Protein AF-A0A151EN42-F1 (afdb_monomer)

Structure (mmCIF, N/CA/C/O backbone):
data_AF-A0A151EN42-F1
#
_entry.id   AF-A0A151EN42-F1
#
loop_
_atom_site.group_PDB
_atom_site.id
_atom_site.type_symbol
_atom_site.label_atom_id
_atom_site.label_alt_id
_atom_site.label_comp_id
_atom_site.label_asym_id
_atom_site.label_entity_id
_atom_site.label_seq_id
_atom_site.pdbx_PDB_ins_code
_atom_site.Cartn_x
_atom_site.Cartn_y
_atom_site.Cartn_z
_atom_site.occupancy
_atom_site.B_iso_or_equiv
_atom_site.auth_seq_id
_atom_site.auth_comp_id
_atom_site.auth_asym_id
_atom_site.auth_atom_id
_atom_site.pdbx_PDB_model_num
ATOM 1 N N . MET A 1 1 ? -23.815 17.609 -54.373 1.00 38.47 1 MET A N 1
ATOM 2 C CA . MET A 1 1 ? -23.071 16.366 -54.079 1.00 38.47 1 MET A CA 1
ATOM 3 C C . MET A 1 1 ? -23.037 16.216 -52.570 1.00 38.47 1 MET A C 1
ATOM 5 O O . MET A 1 1 ? -22.337 16.976 -51.920 1.00 38.47 1 MET A O 1
ATOM 9 N N . ILE A 1 2 ? -23.889 15.354 -52.018 1.00 43.12 2 ILE A N 1
ATOM 10 C CA . ILE A 1 2 ? -24.028 15.127 -50.573 1.00 43.12 2 ILE A CA 1
ATOM 11 C C . ILE A 1 2 ? -23.556 13.689 -50.349 1.00 43.12 2 ILE A C 1
ATOM 13 O O . ILE A 1 2 ? -24.145 12.769 -50.912 1.00 43.12 2 ILE A O 1
ATOM 17 N N . LEU A 1 3 ? -22.452 13.502 -49.626 1.00 36.03 3 LEU A N 1
ATOM 18 C CA . LEU A 1 3 ? -21.974 12.173 -49.234 1.00 36.03 3 LEU A CA 1
ATOM 19 C C . LEU A 1 3 ? -22.902 11.618 -48.139 1.00 36.03 3 LEU A C 1
ATOM 21 O O . LEU A 1 3 ? -23.195 12.357 -47.195 1.00 36.03 3 LEU A O 1
ATOM 25 N N . PRO A 1 4 ? -23.371 10.360 -48.221 1.00 53.03 4 PRO A N 1
ATOM 26 C CA . PRO A 1 4 ? -24.164 9.778 -47.151 1.00 53.0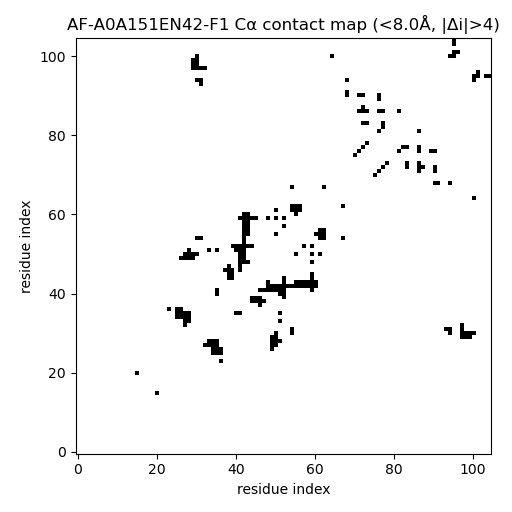3 4 PRO A CA 1
ATOM 27 C C . PRO A 1 4 ? -23.258 9.352 -45.987 1.00 53.03 4 PRO A C 1
ATOM 29 O O . PRO A 1 4 ? -22.214 8.729 -46.174 1.00 53.03 4 PRO A O 1
ATOM 32 N N . LEU A 1 5 ? -23.687 9.711 -44.779 1.00 49.16 5 LEU A N 1
ATOM 33 C CA . LEU A 1 5 ? -23.113 9.306 -43.497 1.00 49.16 5 LEU A CA 1
ATOM 34 C C . LEU A 1 5 ? -23.171 7.766 -43.362 1.00 49.16 5 LEU A C 1
ATOM 36 O O . LEU A 1 5 ? -24.232 7.199 -43.643 1.00 49.16 5 LEU A O 1
ATOM 40 N N . PRO A 1 6 ? -22.105 7.060 -42.939 1.00 51.16 6 PRO A N 1
ATOM 41 C CA . PRO A 1 6 ? -22.174 5.609 -42.832 1.00 51.16 6 PRO A CA 1
ATOM 42 C C . PRO A 1 6 ? -22.972 5.194 -41.588 1.00 51.16 6 PRO A C 1
ATOM 44 O O . PRO A 1 6 ? -22.718 5.653 -40.474 1.00 51.16 6 PRO A O 1
ATOM 47 N N . LEU A 1 7 ? -23.939 4.295 -41.797 1.00 51.12 7 LEU A N 1
ATOM 48 C CA . LEU A 1 7 ? -24.623 3.540 -40.751 1.00 51.12 7 LEU A CA 1
ATOM 49 C C . LEU A 1 7 ? -23.609 2.637 -40.024 1.00 51.12 7 LEU A C 1
ATOM 51 O O . LEU A 1 7 ? -23.228 1.600 -40.556 1.00 51.12 7 LEU A O 1
ATOM 55 N N . ILE A 1 8 ? -23.194 3.001 -38.807 1.00 53.97 8 ILE A N 1
ATOM 56 C CA . ILE A 1 8 ? -22.300 2.188 -37.953 1.00 53.97 8 ILE A CA 1
ATOM 57 C C . ILE A 1 8 ? -22.958 1.953 -36.584 1.00 53.97 8 ILE A C 1
ATOM 59 O O . ILE A 1 8 ? -22.388 2.280 -35.551 1.00 53.97 8 ILE A O 1
ATOM 63 N N . LEU A 1 9 ? -24.201 1.460 -36.533 1.00 50.59 9 LEU A N 1
ATOM 64 C CA . LEU A 1 9 ? -24.894 1.287 -35.240 1.00 50.59 9 LEU A CA 1
ATOM 65 C C . LEU A 1 9 ? -25.556 -0.074 -35.004 1.00 50.59 9 LEU A C 1
ATOM 67 O O . LEU A 1 9 ? -26.258 -0.223 -34.008 1.00 50.59 9 LEU A O 1
ATOM 71 N N . THR A 1 10 ? -25.335 -1.091 -35.841 1.00 54.53 10 THR A N 1
ATOM 72 C CA . THR A 1 10 ? -26.035 -2.379 -35.654 1.00 54.53 10 THR A CA 1
ATOM 73 C C . THR A 1 10 ? -25.156 -3.616 -35.541 1.00 54.53 10 THR A C 1
ATOM 75 O O . THR A 1 10 ? -25.709 -4.685 -35.287 1.00 54.53 10 THR A O 1
ATOM 78 N N . ASP A 1 11 ? -23.826 -3.514 -35.624 1.00 49.41 11 ASP A N 1
ATOM 79 C CA . ASP A 1 11 ? -22.972 -4.698 -35.501 1.00 49.41 11 ASP A CA 1
ATOM 80 C C . ASP A 1 11 ? -22.237 -4.787 -34.154 1.00 49.41 11 ASP A C 1
ATOM 82 O O . ASP A 1 11 ? -21.262 -4.085 -33.882 1.00 49.41 11 ASP A O 1
ATOM 86 N N . LYS A 1 12 ? -22.706 -5.697 -33.293 1.00 58.44 12 LYS A N 1
ATOM 87 C CA . LYS A 1 12 ? -22.102 -5.998 -31.985 1.00 58.44 12 LYS A CA 1
ATOM 88 C C . LYS A 1 12 ? -20.757 -6.732 -32.097 1.00 58.44 12 LYS A C 1
ATOM 90 O O . LYS A 1 12 ? -20.106 -6.922 -31.068 1.00 58.44 12 LYS A O 1
ATOM 95 N N . THR A 1 13 ? -20.312 -7.132 -33.292 1.00 52.47 13 THR A N 1
ATOM 96 C CA . THR A 1 13 ? -18.950 -7.648 -33.498 1.00 52.47 13 THR A CA 1
ATOM 97 C C . THR A 1 13 ? -17.913 -6.542 -33.684 1.00 52.47 13 THR A C 1
ATOM 99 O O . THR A 1 13 ? -16.732 -6.808 -33.478 1.00 52.47 13 THR A O 1
ATOM 102 N N . PHE A 1 14 ? -18.325 -5.296 -33.957 1.00 49.47 14 PHE A N 1
ATOM 103 C CA . PHE A 1 14 ? -17.417 -4.144 -34.071 1.00 49.47 14 PHE A CA 1
ATOM 104 C C . PHE A 1 14 ? -16.670 -3.838 -32.758 1.00 49.47 14 PHE A C 1
ATOM 106 O O . PHE A 1 14 ? -15.535 -3.381 -32.771 1.00 49.47 14 PHE A O 1
ATOM 113 N N . LEU A 1 15 ? -17.248 -4.191 -31.603 1.00 51.81 15 LEU A N 1
ATOM 114 C CA . LEU A 1 15 ? -16.578 -4.065 -30.300 1.00 51.81 15 LEU A CA 1
ATOM 115 C C . LEU A 1 15 ? -15.469 -5.110 -30.060 1.00 51.81 15 LEU A C 1
ATOM 117 O O . LEU A 1 15 ? -14.832 -5.079 -29.010 1.00 51.81 15 LEU A O 1
ATOM 121 N N . LYS A 1 16 ? -15.251 -6.064 -30.977 1.00 53.31 16 LYS A N 1
ATOM 122 C CA . LYS A 1 16 ? -14.285 -7.165 -30.801 1.00 53.31 16 LYS A CA 1
ATOM 123 C C . LYS A 1 16 ? -13.144 -7.177 -31.823 1.00 53.31 16 LYS A C 1
ATOM 125 O O . LYS A 1 16 ? -12.281 -8.043 -31.720 1.00 53.31 16 LYS A O 1
ATOM 130 N N . THR A 1 17 ? -13.117 -6.252 -32.785 1.00 51.38 17 THR A N 1
ATOM 131 C CA . THR A 1 17 ? -12.147 -6.262 -33.899 1.00 51.38 17 THR A CA 1
ATOM 132 C C . THR A 1 17 ? -11.343 -4.974 -34.032 1.00 51.38 17 THR A C 1
ATOM 134 O O . THR A 1 17 ? -11.005 -4.573 -35.139 1.00 51.38 17 THR A O 1
ATOM 137 N N . GLU A 1 18 ? -10.969 -4.365 -32.912 1.00 47.72 18 GLU A N 1
ATOM 138 C CA . GLU A 1 18 ? -9.883 -3.386 -32.892 1.00 47.72 18 GLU A CA 1
ATOM 139 C C . GLU A 1 18 ? -8.671 -4.004 -32.175 1.00 47.72 18 GLU A C 1
ATOM 141 O O . GLU A 1 18 ? -8.835 -4.543 -31.075 1.00 47.72 18 GLU A O 1
ATOM 146 N N . PRO A 1 19 ? -7.436 -3.875 -32.700 1.00 51.25 19 PRO A N 1
ATOM 147 C CA . PRO A 1 19 ? -6.220 -4.206 -31.946 1.00 51.25 19 PRO A CA 1
ATOM 148 C C . PRO A 1 19 ? -6.046 -3.325 -30.689 1.00 51.25 19 PRO A C 1
ATOM 150 O O . PRO A 1 19 ? -5.167 -3.569 -29.868 1.00 51.25 19 PRO A O 1
ATOM 153 N N . PHE A 1 20 ? -6.905 -2.317 -30.512 1.00 51.50 20 PHE A N 1
ATOM 154 C CA . PHE A 1 20 ? -6.835 -1.308 -29.463 1.00 51.50 20 PHE A CA 1
ATOM 155 C C . PHE A 1 20 ? -7.408 -1.751 -28.102 1.00 51.50 20 PHE A C 1
ATOM 157 O O . PHE A 1 20 ? -6.967 -1.257 -27.071 1.00 51.50 20 PHE A O 1
ATOM 164 N N . ILE A 1 21 ? -8.353 -2.703 -28.058 1.00 49.22 21 ILE A N 1
ATOM 165 C CA . ILE A 1 21 ? -8.999 -3.136 -26.796 1.00 49.22 21 ILE A CA 1
ATOM 166 C C . ILE A 1 21 ? -8.216 -4.266 -26.090 1.00 49.22 21 ILE A C 1
ATOM 168 O O . ILE A 1 21 ? -8.441 -4.542 -24.913 1.00 49.22 21 ILE A O 1
ATOM 172 N N . SER A 1 22 ? -7.246 -4.897 -26.767 1.00 47.81 22 SER A N 1
ATOM 173 C CA . SER A 1 22 ? -6.517 -6.054 -26.226 1.00 47.81 22 SER A CA 1
ATOM 174 C C . SER A 1 22 ? -5.270 -5.726 -25.397 1.00 47.81 22 SER A C 1
ATOM 176 O O 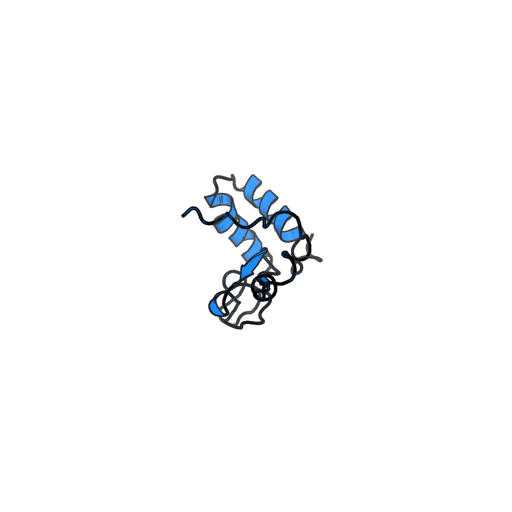. SER A 1 22 ? -4.882 -6.567 -24.588 1.00 47.81 22 SER A O 1
ATOM 178 N N . TYR A 1 23 ? -4.566 -4.615 -25.625 1.00 54.25 23 TYR A N 1
ATOM 179 C CA . TYR A 1 23 ? -3.105 -4.652 -25.430 1.00 54.25 23 TYR A CA 1
ATOM 180 C C . TYR A 1 23 ? -2.506 -3.561 -24.540 1.00 54.25 23 TYR A C 1
ATOM 182 O O . TYR A 1 23 ? -1.441 -3.025 -24.818 1.00 54.25 23 TYR A O 1
ATOM 190 N N . MET A 1 24 ? -3.149 -3.272 -23.413 1.00 54.22 24 MET A N 1
ATOM 191 C CA . MET A 1 24 ? -2.425 -2.733 -22.263 1.00 54.22 24 MET A CA 1
ATOM 192 C C . MET A 1 24 ? -3.115 -3.235 -21.002 1.00 54.22 24 MET A C 1
ATOM 194 O O . MET A 1 24 ? -4.008 -2.594 -20.453 1.00 54.22 24 MET A O 1
ATOM 198 N N . LYS A 1 25 ? -2.768 -4.459 -20.589 1.00 69.44 25 LYS A N 1
ATOM 199 C CA . LYS A 1 25 ? -3.199 -5.011 -19.304 1.00 69.44 25 LYS A CA 1
ATOM 200 C C . LYS A 1 25 ? -2.550 -4.163 -18.210 1.00 69.44 25 LYS A C 1
ATOM 202 O O . LYS A 1 25 ? -1.432 -4.447 -17.802 1.00 69.44 25 LYS A O 1
ATOM 207 N N . VAL A 1 26 ? -3.231 -3.100 -17.785 1.00 79.50 26 VAL A N 1
ATOM 208 C CA . VAL A 1 26 ? -2.787 -2.261 -16.669 1.00 79.50 26 VAL A CA 1
ATOM 209 C C . VAL A 1 26 ? -2.750 -3.138 -15.423 1.00 79.50 26 VAL A C 1
ATOM 211 O O . VAL A 1 26 ? -3.784 -3.648 -14.974 1.00 79.50 26 VAL A O 1
ATOM 214 N N . LEU A 1 27 ? -1.550 -3.355 -14.892 1.00 90.12 27 LEU A N 1
ATOM 215 C CA . LEU A 1 27 ? -1.368 -4.085 -13.648 1.00 90.12 27 LEU A CA 1
ATOM 216 C C . LEU A 1 27 ? -1.726 -3.149 -12.499 1.00 90.12 27 LEU A C 1
ATOM 218 O O . LEU A 1 27 ? -1.318 -1.994 -12.479 1.00 90.12 27 LEU A O 1
ATOM 222 N N . HIS A 1 28 ? -2.524 -3.637 -11.559 1.00 95.50 28 HIS A N 1
ATOM 223 C CA . HIS A 1 28 ? -2.851 -2.890 -10.351 1.00 95.50 28 HIS A CA 1
ATOM 224 C C . HIS A 1 28 ? -1.989 -3.430 -9.219 1.00 95.50 28 HIS A C 1
ATOM 226 O O . HIS A 1 28 ? -1.835 -4.644 -9.093 1.00 95.50 28 HIS A O 1
ATOM 232 N N . CYS A 1 29 ? -1.425 -2.531 -8.417 1.00 97.56 29 CYS A N 1
ATOM 233 C CA . CYS A 1 29 ? -0.591 -2.879 -7.279 1.00 97.56 29 CYS A CA 1
ATOM 234 C C . CYS A 1 29 ? -1.359 -3.811 -6.340 1.00 97.56 29 CYS A C 1
ATOM 236 O O . CYS A 1 29 ? -2.409 -3.441 -5.816 1.00 97.56 29 CYS A O 1
ATOM 238 N N . GLU A 1 30 ? -0.813 -4.991 -6.063 1.00 97.69 30 GLU A N 1
ATOM 23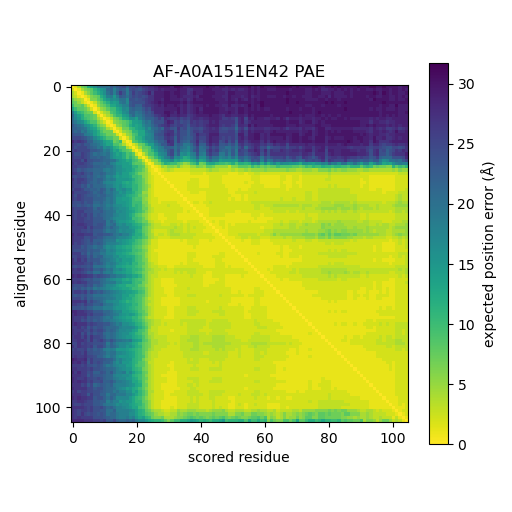9 C CA . GLU A 1 30 ? -1.462 -5.998 -5.215 1.00 97.69 30 GLU A CA 1
ATOM 240 C C . GLU A 1 30 ? -1.514 -5.616 -3.724 1.00 97.69 30 GLU A C 1
ATOM 242 O O . GLU A 1 30 ? -2.073 -6.357 -2.916 1.00 97.69 30 GLU A O 1
ATOM 247 N N . SER A 1 31 ? -0.935 -4.469 -3.356 1.00 98.06 31 SER A N 1
ATOM 248 C CA . SER A 1 31 ? -0.893 -3.933 -1.992 1.00 98.06 31 SER A CA 1
ATOM 249 C C . SER A 1 31 ? -1.833 -2.741 -1.766 1.00 98.06 31 SER A C 1
ATOM 251 O O . SER A 1 31 ? -2.440 -2.650 -0.700 1.00 98.06 31 SER A O 1
ATOM 253 N N . CYS A 1 32 ? -1.961 -1.827 -2.735 1.00 97.38 32 CYS A N 1
ATOM 254 C CA . CYS A 1 32 ? -2.758 -0.599 -2.585 1.00 97.38 32 CYS A CA 1
ATOM 255 C C . CYS A 1 32 ? -3.756 -0.345 -3.723 1.00 97.38 32 CYS A C 1
ATOM 257 O O . CYS A 1 32 ? -4.488 0.640 -3.682 1.00 97.38 32 CYS A O 1
ATOM 259 N N . GLY A 1 33 ? -3.775 -1.191 -4.756 1.00 95.44 33 GLY A N 1
ATOM 260 C CA . GLY A 1 33 ? -4.683 -1.070 -5.896 1.00 95.44 33 GLY A CA 1
ATOM 261 C C . GLY A 1 33 ? -4.294 -0.006 -6.925 1.00 95.44 33 GLY A C 1
ATOM 262 O O . GLY A 1 33 ? -5.020 0.179 -7.897 1.00 95.44 33 GLY A O 1
ATOM 263 N N . MET A 1 34 ? -3.164 0.686 -6.756 1.00 95.19 34 MET A N 1
ATOM 264 C CA . MET A 1 34 ? -2.725 1.723 -7.694 1.00 95.19 34 MET A CA 1
ATOM 265 C C . MET A 1 34 ? -2.426 1.138 -9.087 1.00 95.19 34 MET A C 1
ATOM 267 O O . MET A 1 34 ? -1.684 0.155 -9.165 1.00 95.19 34 MET A O 1
ATOM 271 N N . PRO A 1 35 ? -2.953 1.716 -10.181 1.00 94.69 35 PRO A N 1
ATOM 272 C CA . PRO A 1 35 ? -2.623 1.277 -11.533 1.00 94.69 35 PRO A CA 1
ATOM 273 C C . PRO A 1 35 ? -1.160 1.588 -11.874 1.00 94.69 35 PRO A C 1
ATOM 275 O O . PRO A 1 35 ? -0.636 2.640 -11.512 1.00 94.69 35 PRO A O 1
ATOM 278 N N . MET A 1 36 ? -0.516 0.665 -12.584 1.00 94.25 36 MET A N 1
ATOM 279 C CA . MET A 1 36 ? 0.860 0.760 -13.066 1.00 94.25 36 MET A CA 1
ATOM 280 C C . MET A 1 36 ? 0.849 0.552 -14.586 1.00 94.25 36 MET A C 1
ATOM 282 O O . MET A 1 36 ? 0.517 -0.522 -15.091 1.00 94.25 36 MET A O 1
ATOM 286 N N . HIS A 1 37 ? 1.141 1.624 -15.315 1.00 90.44 37 HIS A N 1
ATOM 287 C CA . HIS A 1 37 ? 1.110 1.723 -16.772 1.00 90.44 37 HIS A CA 1
ATOM 288 C C . HIS A 1 37 ? 2.489 1.557 -17.413 1.00 90.44 37 HIS A C 1
ATOM 290 O O . HIS A 1 37 ? 2.573 1.184 -18.582 1.00 90.44 37 HIS A O 1
ATOM 296 N N . LYS A 1 38 ? 3.564 1.874 -16.684 1.00 90.44 38 LYS A N 1
ATOM 297 C CA . LYS A 1 38 ? 4.946 1.823 -17.187 1.00 90.44 38 LYS A CA 1
ATOM 298 C C . LYS A 1 38 ? 5.891 1.186 -16.165 1.00 90.44 38 LYS A C 1
ATOM 300 O O . LYS A 1 38 ? 5.657 1.341 -14.969 1.00 90.44 38 LYS A O 1
ATOM 305 N N . PRO A 1 39 ? 7.019 0.587 -16.595 1.00 89.81 39 PRO A N 1
ATOM 306 C CA . PRO A 1 39 ? 7.969 -0.077 -15.696 1.00 89.81 39 PRO A CA 1
ATOM 307 C C . PRO A 1 39 ? 8.443 0.772 -14.510 1.00 89.81 39 PRO A C 1
ATOM 309 O O . PRO A 1 39 ? 8.611 0.259 -13.412 1.00 89.81 39 PRO A O 1
ATOM 312 N N . SER A 1 40 ? 8.594 2.088 -14.690 1.00 93.38 40 SER A N 1
ATOM 313 C CA . SER A 1 40 ? 9.040 2.993 -13.622 1.00 93.38 40 SER A CA 1
ATOM 314 C C . SER A 1 40 ? 8.002 3.228 -12.514 1.00 93.38 40 SER A C 1
ATOM 316 O O . SER A 1 40 ? 8.284 3.966 -11.579 1.00 93.38 40 SER A O 1
ATOM 318 N N . GLU A 1 41 ? 6.780 2.713 -12.656 1.00 95.12 41 GLU A N 1
ATOM 319 C CA . GLU A 1 41 ? 5.733 2.763 -11.625 1.00 95.12 41 GLU A CA 1
ATOM 320 C C . GLU A 1 41 ? 5.708 1.489 -10.777 1.00 95.12 41 GLU A C 1
ATOM 322 O O . GLU A 1 41 ? 5.080 1.477 -9.717 1.00 95.12 41 GLU A O 1
ATOM 327 N N . HIS A 1 42 ? 6.439 0.456 -11.199 1.00 96.75 42 HIS A N 1
ATOM 328 C CA . HIS A 1 42 ? 6.626 -0.783 -10.462 1.00 96.75 42 HI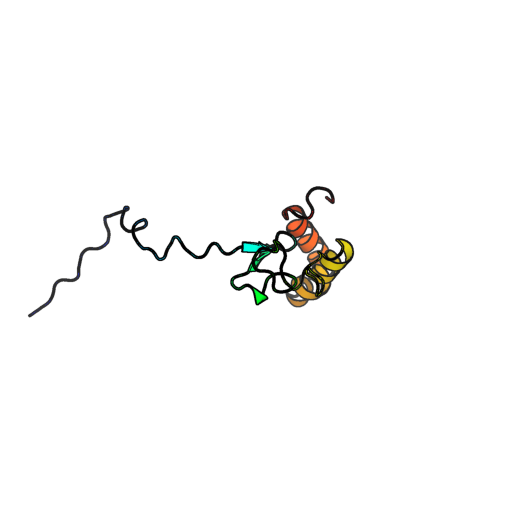S A CA 1
ATOM 329 C C . HIS A 1 42 ? 7.798 -0.674 -9.484 1.00 96.75 42 HIS A C 1
ATOM 331 O O . HIS A 1 42 ? 8.786 0.015 -9.744 1.00 96.75 42 HIS A O 1
ATOM 337 N N . GLY A 1 43 ? 7.696 -1.371 -8.354 1.00 97.25 43 GLY A N 1
ATOM 338 C CA . GLY A 1 43 ? 8.708 -1.365 -7.304 1.00 97.25 43 GLY A CA 1
ATOM 339 C C . GLY A 1 43 ? 10.097 -1.741 -7.819 1.00 97.25 43 GLY A C 1
ATOM 340 O O . GLY A 1 43 ? 10.250 -2.714 -8.562 1.00 97.25 43 GLY A O 1
ATOM 341 N N . GLY A 1 44 ? 11.101 -0.940 -7.456 1.00 93.06 44 GLY A N 1
ATOM 342 C CA . GLY A 1 44 ? 12.477 -1.075 -7.950 1.00 93.06 44 GLY A CA 1
ATOM 343 C C . GLY A 1 44 ? 12.650 -0.841 -9.459 1.00 93.06 44 GLY A C 1
ATOM 344 O O . GLY A 1 44 ? 13.687 -1.186 -10.018 1.00 93.06 44 GLY A O 1
ATOM 345 N N . GLY A 1 45 ? 11.638 -0.306 -10.155 1.00 91.06 45 GLY A N 1
ATOM 346 C CA . GLY A 1 45 ? 11.636 -0.177 -11.618 1.00 91.06 45 GLY A CA 1
ATOM 347 C C . GLY A 1 45 ? 11.517 -1.514 -12.361 1.00 91.06 45 GLY A C 1
ATOM 348 O O . GLY A 1 45 ? 11.806 -1.584 -13.556 1.00 91.06 45 GLY A O 1
ATOM 349 N N . ILE A 1 46 ? 11.118 -2.582 -11.663 1.00 91.12 46 ILE A N 1
ATOM 350 C CA . ILE A 1 46 ? 11.022 -3.940 -12.200 1.00 91.12 46 ILE A CA 1
ATOM 351 C C . ILE A 1 46 ? 9.6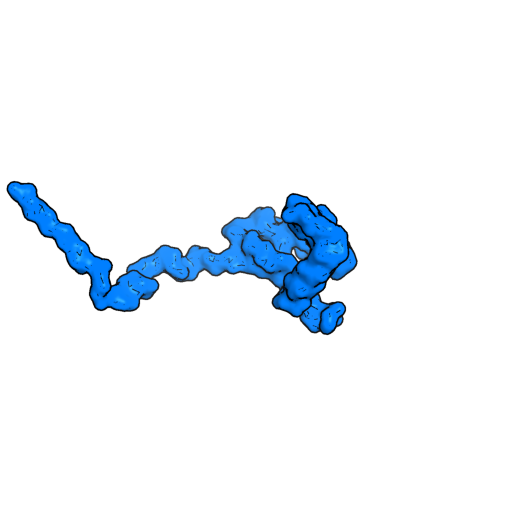14 -4.138 -12.774 1.00 91.12 46 ILE A C 1
ATOM 353 O O . ILE A 1 46 ? 8.664 -4.298 -12.018 1.00 91.12 46 ILE A O 1
ATOM 357 N N . GLU A 1 47 ? 9.469 -4.187 -14.102 1.00 87.88 47 GLU A N 1
ATOM 358 C CA . GLU A 1 47 ? 8.171 -4.244 -14.817 1.00 87.88 47 GLU A CA 1
ATOM 359 C C . GLU A 1 47 ? 7.206 -5.348 -14.340 1.00 87.88 47 GLU A C 1
ATOM 361 O O . GLU A 1 47 ? 5.990 -5.216 -14.443 1.00 87.88 47 GLU A O 1
ATOM 366 N N . HIS A 1 48 ? 7.730 -6.450 -13.805 1.00 90.31 48 HIS A N 1
ATOM 367 C CA . HIS A 1 48 ? 6.922 -7.570 -13.315 1.00 90.31 48 HIS A CA 1
ATOM 368 C C . HIS A 1 48 ? 6.696 -7.565 -11.799 1.00 90.31 48 HIS A C 1
ATOM 370 O O . HIS A 1 48 ? 6.093 -8.502 -11.277 1.00 90.31 48 HIS A O 1
ATOM 376 N N . ASN A 1 49 ? 7.164 -6.543 -11.078 1.00 96.12 49 ASN A N 1
ATOM 377 C CA . ASN A 1 49 ? 6.879 -6.412 -9.655 1.00 96.12 49 ASN A CA 1
ATOM 378 C C . ASN A 1 49 ? 5.366 -6.185 -9.470 1.00 96.12 49 ASN A C 1
ATOM 380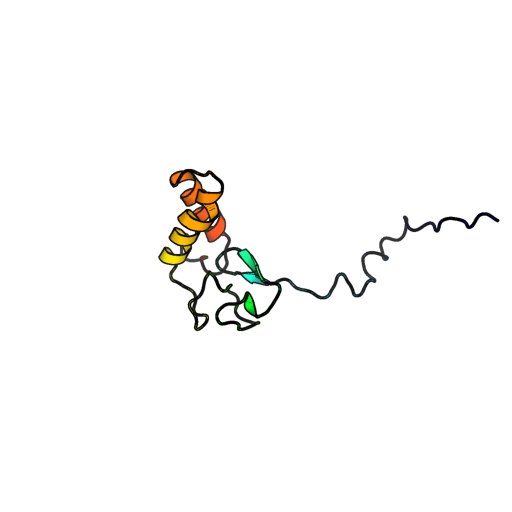 O O . ASN A 1 49 ? 4.819 -5.254 -10.068 1.00 96.12 49 ASN A O 1
ATOM 384 N N . PRO A 1 50 ? 4.664 -7.007 -8.669 1.00 96.94 50 PRO A N 1
ATOM 385 C CA . PRO A 1 50 ? 3.227 -6.842 -8.449 1.00 96.94 50 PRO A CA 1
ATOM 386 C C . PRO A 1 50 ? 2.889 -5.595 -7.619 1.00 96.94 50 PRO A C 1
ATOM 388 O O . PRO A 1 50 ? 1.713 -5.275 -7.448 1.00 96.94 50 PRO A O 1
ATOM 391 N N . TYR A 1 51 ? 3.892 -4.891 -7.092 1.00 98.06 51 TYR A N 1
ATOM 392 C CA . TYR A 1 51 ? 3.733 -3.713 -6.252 1.00 98.06 51 TYR A CA 1
ATOM 393 C C . TYR A 1 51 ? 4.247 -2.454 -6.942 1.00 98.06 51 TYR A C 1
ATOM 395 O O . TYR A 1 51 ? 5.196 -2.497 -7.724 1.00 98.06 51 TYR A O 1
ATOM 403 N N . CYS A 1 52 ? 3.641 -1.314 -6.614 1.00 97.75 52 CYS A N 1
ATOM 404 C CA . CYS A 1 52 ? 4.088 -0.028 -7.124 1.00 97.75 52 CYS A CA 1
ATOM 405 C C . CYS A 1 52 ? 5.257 0.553 -6.326 1.00 97.75 52 CYS A C 1
ATOM 407 O O . CYS A 1 52 ? 5.470 0.190 -5.168 1.00 97.75 52 CYS A O 1
ATOM 409 N N . ILE A 1 53 ? 5.933 1.544 -6.911 1.00 97.12 53 ILE A N 1
ATOM 410 C CA . ILE A 1 53 ? 7.058 2.267 -6.292 1.00 97.12 53 ILE A CA 1
ATOM 411 C C . ILE A 1 53 ? 6.761 2.841 -4.899 1.00 97.12 53 ILE A C 1
ATOM 413 O O . ILE A 1 53 ? 7.669 3.006 -4.094 1.00 97.12 53 ILE A O 1
ATOM 417 N N . PHE A 1 54 ? 5.501 3.152 -4.577 1.00 96.88 54 PHE A N 1
ATOM 418 C CA . PHE A 1 54 ? 5.154 3.706 -3.265 1.00 96.88 54 PHE A CA 1
ATOM 419 C C . PHE A 1 54 ? 5.025 2.624 -2.190 1.00 96.88 54 PHE A C 1
ATOM 421 O O . PHE A 1 54 ? 5.282 2.890 -1.012 1.00 96.88 54 PHE A O 1
ATOM 428 N N . CYS A 1 55 ? 4.667 1.400 -2.583 1.00 98.12 55 CYS A N 1
ATOM 429 C CA . CYS A 1 55 ? 4.525 0.268 -1.674 1.00 98.12 55 CYS A CA 1
ATOM 430 C C . CYS A 1 55 ? 5.833 -0.490 -1.445 1.00 98.12 55 CYS A C 1
ATOM 432 O O . CYS A 1 55 ? 5.862 -1.339 -0.559 1.00 98.12 55 CYS A O 1
ATOM 434 N N . THR A 1 56 ? 6.900 -0.193 -2.187 1.00 98.25 56 THR A N 1
ATOM 435 C CA . THR A 1 56 ? 8.186 -0.880 -2.039 1.00 98.25 56 THR A CA 1
ATOM 436 C C . THR A 1 56 ? 9.299 0.024 -1.528 1.00 98.25 56 THR A C 1
ATOM 438 O O . THR A 1 56 ? 9.163 1.250 -1.517 1.00 98.25 56 THR A O 1
ATOM 441 N N . ASP A 1 57 ? 10.393 -0.590 -1.087 1.00 96.62 57 ASP A N 1
ATOM 442 C CA . ASP A 1 57 ? 11.704 0.057 -1.000 1.00 96.62 57 ASP A CA 1
ATOM 443 C C . ASP A 1 57 ? 12.338 0.244 -2.398 1.00 96.62 57 ASP A C 1
ATOM 445 O O . ASP A 1 57 ? 11.697 -0.004 -3.432 1.00 96.62 57 ASP A O 1
ATOM 449 N N . GLU A 1 58 ? 13.578 0.742 -2.423 1.00 94.06 58 GLU A N 1
ATOM 450 C CA . GLU A 1 58 ? 14.338 1.021 -3.649 1.00 94.06 58 GLU A CA 1
ATOM 451 C C . GLU A 1 58 ? 14.685 -0.264 -4.414 1.00 94.06 58 GLU A C 1
ATOM 453 O O . GLU A 1 58 ? 14.773 -0.259 -5.641 1.00 94.06 58 GLU A O 1
ATOM 458 N N . GLU A 1 59 ? 14.812 -1.378 -3.700 1.00 96.00 59 GLU A N 1
ATOM 459 C CA . GLU A 1 59 ? 15.085 -2.709 -4.228 1.00 96.00 59 GLU A CA 1
ATOM 460 C C . GLU A 1 59 ? 13.820 -3.426 -4.732 1.00 96.00 59 GLU A C 1
ATOM 462 O O . GLU A 1 59 ? 13.909 -4.470 -5.381 1.00 96.00 59 GLU A O 1
ATOM 467 N N . GLY A 1 60 ? 12.635 -2.867 -4.472 1.00 96.50 60 GLY A N 1
ATOM 468 C CA . GLY A 1 60 ? 11.354 -3.425 -4.895 1.00 96.50 60 GLY A CA 1
ATOM 469 C C . GLY A 1 60 ? 10.724 -4.404 -3.900 1.00 96.50 60 GLY A C 1
ATOM 470 O O . GLY A 1 60 ? 9.723 -5.041 -4.242 1.00 96.50 60 GLY A O 1
ATOM 471 N N . ASN A 1 61 ? 11.242 -4.520 -2.676 1.00 98.00 61 ASN A N 1
ATOM 472 C CA . ASN A 1 61 ? 10.611 -5.307 -1.621 1.00 98.00 61 ASN A CA 1
ATOM 473 C C . ASN A 1 61 ? 9.403 -4.566 -1.053 1.00 98.00 61 ASN A C 1
ATOM 475 O O . ASN A 1 61 ? 9.453 -3.367 -0.784 1.00 98.00 61 ASN A O 1
ATOM 479 N N . LEU A 1 62 ? 8.311 -5.298 -0.829 1.00 98.19 62 LEU A N 1
ATOM 480 C CA . LEU A 1 62 ? 7.105 -4.749 -0.219 1.00 98.19 62 LEU A CA 1
ATOM 481 C C . LEU A 1 62 ? 7.399 -4.246 1.203 1.00 98.19 62 LEU A C 1
ATOM 483 O O . LEU A 1 62 ? 7.888 -5.003 2.045 1.00 98.19 62 LEU A O 1
ATOM 487 N N . LYS A 1 63 ? 7.039 -2.989 1.479 1.00 98.31 63 LYS A N 1
ATOM 488 C CA . LYS A 1 63 ? 7.085 -2.401 2.824 1.00 98.31 63 LYS A CA 1
ATOM 489 C C . LYS A 1 63 ? 6.180 -3.167 3.786 1.00 98.31 63 LYS A C 1
ATOM 491 O O . LYS A 1 63 ? 5.261 -3.887 3.390 1.00 98.31 63 LYS A O 1
ATOM 496 N N . THR A 1 64 ? 6.404 -3.002 5.085 1.00 97.88 64 THR A N 1
ATOM 497 C CA . THR A 1 64 ? 5.579 -3.689 6.076 1.00 97.88 64 THR A CA 1
ATOM 498 C C . THR A 1 64 ? 4.123 -3.225 6.009 1.00 97.88 64 THR A C 1
ATOM 500 O O . THR A 1 64 ? 3.813 -2.094 5.632 1.00 97.88 64 THR A O 1
ATOM 503 N N . PHE A 1 65 ? 3.211 -4.093 6.458 1.00 97.44 65 PHE A N 1
ATOM 504 C CA . PHE A 1 65 ? 1.788 -3.764 6.567 1.00 97.44 65 PHE A CA 1
ATOM 505 C C . PHE A 1 65 ? 1.555 -2.439 7.307 1.00 97.44 65 PHE A C 1
ATOM 507 O O . PHE A 1 65 ? 0.745 -1.630 6.872 1.00 97.44 65 PHE A O 1
ATOM 514 N N . LYS A 1 66 ? 2.281 -2.205 8.410 1.00 97.50 66 LYS A N 1
ATOM 515 C CA . LYS A 1 66 ? 2.128 -0.997 9.228 1.00 97.50 66 LYS A CA 1
ATOM 516 C C . LYS A 1 66 ? 2.548 0.261 8.466 1.00 97.50 66 LYS A C 1
ATOM 518 O O . LYS A 1 66 ? 1.847 1.261 8.542 1.00 97.50 66 LYS A O 1
ATOM 523 N N . GLU A 1 67 ? 3.668 0.211 7.748 1.00 98.19 67 GLU A N 1
ATOM 524 C CA . GLU A 1 67 ? 4.152 1.347 6.954 1.00 98.19 67 GLU A CA 1
ATOM 525 C C . GLU A 1 67 ? 3.181 1.697 5.829 1.00 98.19 67 GLU A C 1
ATOM 527 O O . GLU A 1 67 ? 2.886 2.869 5.615 1.00 98.19 67 GLU A O 1
ATOM 532 N N . ILE A 1 68 ? 2.651 0.687 5.137 1.00 98.31 68 ILE A N 1
ATOM 533 C CA . ILE A 1 68 ? 1.695 0.904 4.048 1.00 98.31 68 ILE A CA 1
ATOM 534 C C . ILE A 1 68 ? 0.361 1.403 4.598 1.00 98.31 68 ILE A C 1
ATOM 536 O O . ILE A 1 68 ? -0.188 2.357 4.056 1.00 98.31 68 ILE A O 1
ATOM 540 N N . TYR A 1 69 ? -0.125 0.823 5.697 1.00 98.31 69 TYR A N 1
ATOM 541 C CA . TYR A 1 69 ? -1.348 1.267 6.358 1.00 98.31 69 TYR A CA 1
ATOM 542 C C . TYR A 1 69 ? -1.253 2.736 6.786 1.00 98.31 69 TYR A C 1
ATOM 544 O O . TYR A 1 69 ? -2.090 3.541 6.389 1.00 98.31 69 TYR A O 1
ATOM 552 N N . GLU A 1 70 ? -0.218 3.109 7.547 1.00 98.31 70 GLU A N 1
ATOM 553 C CA . GLU A 1 70 ? -0.051 4.498 7.995 1.00 98.31 70 GLU A CA 1
ATOM 554 C C . GLU A 1 70 ? 0.151 5.438 6.802 1.00 98.31 70 GLU A C 1
ATOM 556 O O . GLU A 1 70 ? -0.481 6.487 6.720 1.00 98.31 70 GLU A O 1
ATOM 561 N N . GLY A 1 71 ? 0.943 5.016 5.812 1.00 97.75 71 GLY A N 1
ATOM 562 C CA . GLY A 1 71 ? 1.157 5.779 4.590 1.00 97.75 71 GLY A CA 1
ATOM 563 C C . GLY A 1 71 ? -0.137 6.057 3.821 1.00 97.75 71 GLY A C 1
ATOM 564 O O . GLY A 1 71 ? -0.319 7.171 3.335 1.00 97.75 71 GLY A O 1
ATOM 565 N N . MET A 1 72 ? -1.051 5.087 3.731 1.00 97.88 72 MET A N 1
ATOM 566 C CA . MET A 1 72 ? -2.357 5.267 3.084 1.00 97.88 72 MET A CA 1
ATOM 567 C C . MET A 1 72 ? -3.284 6.176 3.897 1.00 97.88 72 MET A C 1
ATOM 569 O O . MET A 1 72 ? -3.968 7.022 3.316 1.00 97.88 72 MET A O 1
ATOM 573 N N . VAL A 1 73 ? -3.276 6.061 5.226 1.00 98.50 73 VAL A N 1
ATOM 574 C CA . VAL A 1 73 ? -4.040 6.959 6.104 1.00 98.50 73 VAL A CA 1
ATOM 575 C C . VAL A 1 73 ? -3.574 8.403 5.913 1.00 98.50 73 VAL A C 1
ATOM 577 O O . VAL A 1 73 ? -4.377 9.262 5.547 1.00 98.50 73 VAL A O 1
ATOM 580 N N . GLU A 1 74 ? -2.281 8.660 6.105 1.00 98.19 74 GLU A N 1
ATOM 581 C CA . GLU A 1 74 ? -1.724 10.014 6.162 1.00 98.19 74 GLU A CA 1
ATOM 582 C C . GLU A 1 74 ? -1.577 10.667 4.784 1.00 98.19 74 GLU A C 1
ATOM 584 O O . GLU A 1 74 ? -1.833 11.862 4.646 1.00 98.19 74 GLU A O 1
ATOM 589 N N . ASN A 1 75 ? -1.186 9.902 3.759 1.00 96.94 75 ASN A N 1
ATOM 590 C CA . ASN A 1 75 ? -0.787 10.466 2.464 1.00 96.94 75 ASN A CA 1
ATOM 591 C C . ASN A 1 75 ? -1.791 10.216 1.337 1.00 96.94 75 ASN A C 1
ATOM 593 O O . ASN A 1 75 ? -1.695 10.868 0.299 1.00 96.94 75 ASN A O 1
ATOM 597 N N . PHE A 1 76 ? -2.748 9.299 1.510 1.00 96.50 76 PHE A N 1
ATOM 598 C CA . PHE A 1 76 ? -3.768 9.038 0.494 1.00 96.50 76 PHE A CA 1
ATOM 599 C C . PHE A 1 76 ? -5.148 9.532 0.926 1.00 96.50 76 PHE A C 1
ATOM 601 O O . PHE A 1 76 ? -5.729 10.359 0.228 1.00 96.50 76 PHE A O 1
ATOM 608 N N . PHE A 1 77 ? -5.680 9.084 2.065 1.00 98.31 77 PHE A N 1
ATOM 609 C CA . PHE A 1 77 ? -7.059 9.401 2.462 1.00 98.31 77 PHE A CA 1
ATOM 610 C C . PHE A 1 77 ? -7.215 10.729 3.210 1.00 98.31 77 PHE A C 1
ATOM 612 O O . PHE A 1 77 ? -8.119 11.499 2.886 1.00 98.31 77 PHE A O 1
ATOM 619 N N . MET A 1 78 ? -6.343 11.053 4.170 1.00 98.38 78 MET A N 1
ATOM 620 C CA . MET A 1 78 ? -6.434 12.332 4.892 1.00 98.38 78 MET A CA 1
ATOM 621 C C . MET A 1 78 ? -6.352 13.571 3.974 1.00 98.38 78 MET A C 1
ATOM 623 O O . MET A 1 78 ? -7.163 14.482 4.157 1.00 98.38 78 MET A O 1
ATOM 627 N N . PRO A 1 79 ? -5.487 13.625 2.936 1.00 98.19 79 PRO A N 1
ATOM 628 C CA . PRO A 1 79 ? -5.449 14.754 1.999 1.00 98.19 79 PRO A CA 1
ATOM 629 C C . PRO A 1 79 ? -6.736 14.944 1.185 1.00 98.19 79 PRO A C 1
ATOM 631 O O . PRO A 1 79 ? -6.944 16.011 0.613 1.00 98.19 79 PRO A O 1
ATOM 634 N N . GLN A 1 80 ? -7.625 13.945 1.156 1.00 97.12 80 GLN A N 1
ATOM 635 C CA . GLN A 1 80 ? -8.953 14.040 0.540 1.00 97.12 80 GLN A CA 1
ATOM 636 C C . GLN A 1 80 ? -9.997 14.689 1.473 1.00 97.12 80 GLN A C 1
ATOM 638 O O . GLN A 1 80 ? -11.175 14.750 1.129 1.00 97.12 80 GLN A O 1
ATOM 643 N N . GLY A 1 81 ? -9.586 15.182 2.648 1.00 98.12 81 GLY A N 1
ATOM 644 C CA . GLY A 1 81 ? -10.455 15.854 3.619 1.00 98.12 81 GLY A CA 1
ATOM 645 C C . GLY A 1 81 ? -11.082 14.924 4.661 1.00 98.12 81 GLY A C 1
ATOM 646 O O . GLY A 1 81 ? -11.938 15.363 5.425 1.00 98.12 81 GLY A O 1
ATOM 647 N N . MET A 1 82 ? -10.662 13.657 4.710 1.00 98.44 82 MET A N 1
ATOM 648 C CA . MET A 1 82 ? -11.114 12.703 5.723 1.00 98.44 82 MET A CA 1
ATOM 649 C C . MET A 1 82 ? -10.451 12.979 7.076 1.00 98.44 82 MET A C 1
ATOM 651 O O . MET A 1 82 ? -9.251 13.257 7.152 1.00 98.44 82 MET A O 1
ATOM 655 N N . SER A 1 83 ? -11.203 12.829 8.170 1.00 98.50 83 SER A N 1
ATOM 656 C CA . SER A 1 83 ? -10.596 12.721 9.500 1.00 98.50 83 SER A CA 1
ATOM 657 C C . SER A 1 83 ? -9.729 11.461 9.587 1.00 98.50 83 SER A C 1
ATOM 659 O O . SER A 1 83 ? -9.949 10.491 8.859 1.00 98.50 83 SER A O 1
ATOM 661 N N . ARG A 1 84 ? -8.774 11.415 10.527 1.00 98.19 84 ARG A N 1
ATOM 662 C CA . ARG A 1 84 ? -7.920 10.225 10.703 1.00 98.19 84 ARG A CA 1
ATOM 663 C C . ARG A 1 84 ? -8.733 8.943 10.904 1.00 98.19 84 ARG A C 1
ATOM 665 O O . ARG A 1 84 ? -8.407 7.916 10.326 1.00 98.19 84 ARG A O 1
ATOM 672 N N . LYS A 1 85 ? -9.832 9.011 11.662 1.00 98.56 85 LYS A N 1
ATOM 673 C CA . LYS A 1 85 ? -10.717 7.863 11.905 1.00 98.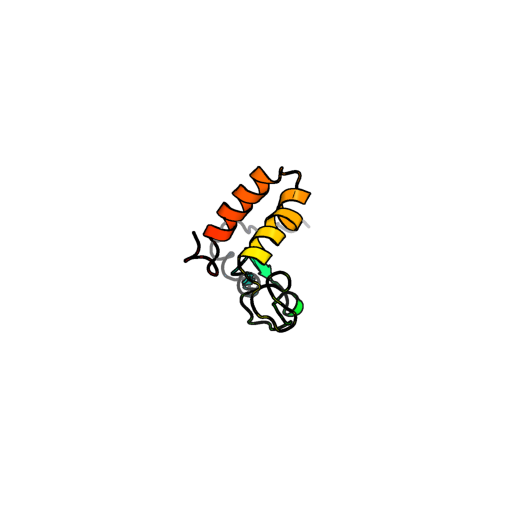56 85 LYS A CA 1
ATOM 674 C C . LYS A 1 85 ? -11.397 7.366 10.622 1.00 98.56 85 LYS A C 1
ATOM 676 O O . LYS A 1 85 ? -11.510 6.161 10.421 1.00 98.56 85 LYS A O 1
ATOM 681 N N . GLU A 1 86 ? -11.861 8.279 9.770 1.00 98.69 86 GLU A N 1
ATOM 682 C CA . GLU A 1 86 ? -12.462 7.931 8.474 1.00 98.69 86 GLU A CA 1
ATOM 683 C C . GLU A 1 86 ? -11.410 7.364 7.514 1.00 98.69 86 GLU A C 1
ATOM 685 O O . GLU A 1 86 ? -11.655 6.346 6.874 1.00 98.69 86 GLU A O 1
ATOM 690 N N . ALA A 1 87 ? -10.217 7.960 7.483 1.00 98.62 87 ALA A N 1
ATOM 691 C CA . ALA A 1 87 ? -9.091 7.492 6.682 1.00 98.62 87 ALA A CA 1
ATOM 692 C C . ALA A 1 87 ? -8.607 6.092 7.101 1.00 98.62 87 ALA A C 1
ATOM 694 O O . ALA A 1 87 ? -8.327 5.255 6.246 1.00 98.62 87 ALA A O 1
ATOM 695 N N . GLU A 1 88 ? -8.549 5.801 8.403 1.00 98.56 88 GLU A N 1
ATOM 696 C CA . GLU A 1 88 ? -8.247 4.467 8.941 1.00 98.56 88 GLU A CA 1
ATOM 697 C C . GLU A 1 88 ? -9.293 3.429 8.520 1.00 98.56 88 GLU A C 1
ATOM 699 O O . GLU A 1 88 ? -8.938 2.326 8.103 1.00 98.56 88 GLU A O 1
ATOM 704 N N . ALA A 1 89 ? -10.582 3.777 8.599 1.00 98.44 89 ALA A N 1
ATOM 705 C CA . ALA A 1 89 ? -11.659 2.898 8.154 1.00 98.44 89 ALA A CA 1
ATOM 706 C C . ALA A 1 89 ? -11.561 2.616 6.646 1.00 98.44 89 ALA A C 1
ATOM 708 O O . ALA A 1 89 ? -11.517 1.454 6.248 1.00 98.44 89 ALA A O 1
ATOM 709 N N . ALA A 1 90 ? -11.407 3.658 5.825 1.00 98.25 90 ALA A N 1
ATOM 710 C CA . ALA A 1 90 ? -11.252 3.523 4.378 1.00 98.25 90 ALA A CA 1
ATOM 711 C C . ALA A 1 90 ? -9.994 2.723 3.992 1.00 98.25 90 ALA A C 1
ATOM 713 O O . ALA A 1 90 ? -10.030 1.904 3.073 1.00 98.25 90 ALA A O 1
ATOM 714 N N . THR A 1 91 ? -8.890 2.910 4.723 1.00 98.06 91 THR A N 1
ATOM 715 C CA . THR A 1 91 ? -7.651 2.143 4.527 1.00 98.06 91 THR A CA 1
ATOM 716 C C . THR A 1 91 ? -7.861 0.668 4.836 1.00 98.06 91 THR A C 1
ATOM 718 O O . THR A 1 91 ? -7.454 -0.178 4.043 1.00 98.06 91 THR A O 1
ATOM 721 N N . ARG A 1 92 ? -8.525 0.339 5.953 1.00 97.44 92 ARG A N 1
ATOM 72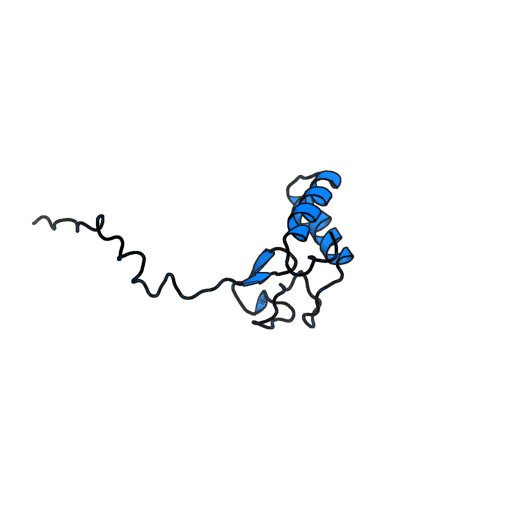2 C CA . ARG A 1 92 ? -8.867 -1.047 6.299 1.00 97.44 92 ARG A CA 1
ATOM 723 C C . ARG A 1 92 ? -9.736 -1.687 5.220 1.00 97.44 92 ARG A C 1
ATOM 725 O O . ARG A 1 92 ? -9.413 -2.786 4.774 1.00 97.44 92 ARG A O 1
ATOM 732 N N . ASP A 1 93 ? -10.790 -0.999 4.793 1.00 97.44 93 ASP A N 1
ATOM 733 C CA . ASP A 1 93 ? -11.713 -1.509 3.780 1.00 97.44 93 ASP A CA 1
ATOM 734 C C . ASP A 1 93 ? -10.972 -1.799 2.472 1.00 97.44 93 ASP A C 1
ATOM 736 O O . ASP A 1 93 ? -11.054 -2.911 1.952 1.00 97.44 93 ASP A O 1
ATOM 740 N N . LEU A 1 94 ? -10.158 -0.853 1.992 1.00 96.38 94 LEU A N 1
ATOM 741 C CA . LEU A 1 94 ? -9.361 -1.033 0.781 1.00 96.38 94 LEU A CA 1
ATOM 742 C C . LEU A 1 94 ? -8.335 -2.164 0.928 1.00 96.38 94 LEU A C 1
ATOM 744 O O . LEU A 1 94 ? -8.311 -3.076 0.103 1.00 96.38 94 LEU A O 1
ATOM 748 N N . MET A 1 95 ? -7.504 -2.140 1.975 1.00 97.06 95 MET A N 1
ATOM 749 C CA . MET A 1 95 ? -6.441 -3.131 2.168 1.00 97.06 95 MET A CA 1
ATOM 750 C C . MET A 1 95 ? -6.991 -4.548 2.375 1.00 97.06 95 MET A C 1
ATOM 752 O O . MET A 1 95 ? -6.331 -5.500 1.968 1.00 97.06 95 MET A O 1
ATOM 756 N N . SER A 1 96 ? -8.196 -4.711 2.931 1.00 96.62 96 SER A N 1
ATOM 757 C CA . SER A 1 96 ? -8.836 -6.029 3.084 1.00 96.62 96 SER A CA 1
ATOM 758 C C . SER A 1 96 ? -9.134 -6.728 1.751 1.00 96.62 96 SER A C 1
ATOM 760 O O . SER A 1 96 ? -9.187 -7.956 1.687 1.00 96.62 96 SER A O 1
ATOM 762 N N . LEU A 1 97 ? -9.271 -5.957 0.667 1.00 95.44 97 LEU A N 1
ATOM 763 C CA . LEU A 1 97 ? -9.525 -6.463 -0.683 1.00 95.44 97 LEU A CA 1
ATOM 764 C C . LEU A 1 97 ? -8.232 -6.796 -1.442 1.00 95.44 97 LEU A C 1
ATOM 766 O O . LEU A 1 97 ? -8.281 -7.400 -2.516 1.00 95.44 97 LEU A O 1
ATOM 770 N N . MET A 1 98 ? -7.076 -6.383 -0.921 1.00 97.00 98 MET A N 1
ATOM 771 C CA . MET A 1 98 ? -5.804 -6.464 -1.631 1.00 97.00 98 MET A CA 1
ATOM 772 C C . MET A 1 98 ? -5.145 -7.840 -1.454 1.00 97.00 98 MET A C 1
ATOM 774 O O . MET A 1 98 ? -5.053 -8.343 -0.328 1.00 97.00 98 MET A O 1
ATOM 778 N N . PRO A 1 99 ? -4.638 -8.464 -2.538 1.00 96.56 99 PRO A N 1
ATOM 779 C CA . PRO A 1 99 ? -4.021 -9.787 -2.469 1.00 96.56 99 PRO A CA 1
ATOM 780 C C . PRO A 1 99 ? -2.891 -9.915 -1.444 1.00 96.56 99 PRO A C 1
ATOM 782 O O . PRO A 1 99 ? -2.811 -10.950 -0.779 1.00 96.56 99 PRO A O 1
ATOM 785 N N . ALA A 1 100 ? -2.077 -8.869 -1.268 1.00 97.38 100 ALA A N 1
ATOM 786 C CA . ALA A 1 100 ? -0.951 -8.865 -0.334 1.00 97.38 100 ALA A CA 1
ATOM 787 C C . ALA A 1 100 ? -1.366 -9.047 1.140 1.00 97.38 100 ALA A C 1
ATOM 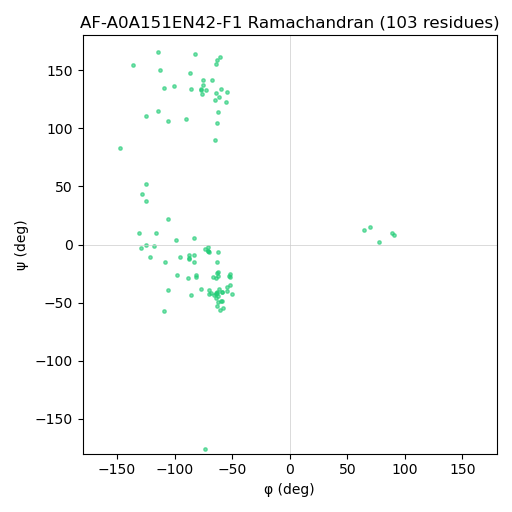789 O O . ALA A 1 100 ? -0.565 -9.506 1.957 1.00 97.38 100 ALA A O 1
ATOM 790 N N . TRP A 1 101 ? -2.614 -8.714 1.497 1.00 96.81 101 TRP A N 1
ATOM 791 C CA . TRP A 1 101 ? -3.051 -8.588 2.893 1.00 96.81 101 TRP A CA 1
ATOM 792 C C . TRP A 1 101 ? -4.124 -9.590 3.324 1.00 96.81 101 TRP A C 1
ATOM 794 O O . TRP A 1 101 ? -4.632 -9.490 4.438 1.00 96.81 101 TRP A O 1
ATOM 804 N N . LYS A 1 102 ? -4.424 -10.606 2.505 1.00 90.88 102 LYS A N 1
ATOM 805 C CA . LYS A 1 102 ? -5.478 -11.611 2.768 1.00 90.88 102 LYS A CA 1
ATOM 806 C C . LYS A 1 102 ? -5.414 -12.297 4.141 1.00 90.88 102 LYS A C 1
ATOM 808 O O . LYS A 1 102 ? -6.435 -12.755 4.627 1.00 90.88 102 LYS A O 1
ATOM 813 N N . ASN A 1 103 ? -4.234 -12.372 4.759 1.00 89.75 103 ASN A N 1
ATOM 814 C CA . ASN A 1 103 ? -4.017 -13.023 6.060 1.00 89.75 103 ASN A CA 1
ATOM 815 C C . ASN A 1 103 ? -3.804 -12.018 7.212 1.00 89.75 103 ASN A C 1
ATOM 817 O O . ASN A 1 103 ? -3.121 -12.331 8.193 1.00 89.75 103 ASN A O 1
ATOM 821 N N . ARG A 1 104 ? -4.265 -10.772 7.061 1.00 86.00 104 ARG A N 1
ATOM 822 C CA . ARG A 1 104 ? -4.074 -9.686 8.043 1.00 86.00 104 ARG A CA 1
ATOM 823 C C . ARG A 1 104 ? -5.379 -9.089 8.569 1.00 86.00 104 ARG A C 1
ATOM 825 O O . ARG A 1 104 ? -5.314 -8.338 9.540 1.00 86.00 104 ARG A O 1
ATOM 832 N N . PHE A 1 105 ? -6.509 -9.424 7.955 1.00 80.00 105 PHE A N 1
ATOM 833 C CA . PHE A 1 105 ? -7.844 -8.958 8.323 1.00 80.00 105 PHE A CA 1
ATOM 834 C C . PHE A 1 105 ? -8.760 -10.134 8.645 1.00 80.00 105 PHE A C 1
ATOM 836 O O . PHE A 1 105 ? -8.504 -11.235 8.105 1.00 80.00 105 PHE A O 1
#

Mean predicted aligned error: 10.27 Å

Sequence (105 aa):
MILPLPLILTDKTFLKTEPFISYMKVLHCESCGMPMHKPSEHGGGIEHNPYCIFCTDEEGNLKTFKEIYEGMVENFFMPQGMSRKEAEAATRDLMSLMPAWKNRF

Secondary structure (DSSP, 8-state):
--PPPP--SS-TTGGG--TTSSS---EEPTTT--EE-SGGGBGGG-TT-SSBTTTB-TT-PBPPHHHHHHHHIIIIIGGGT--HHHHHHHHHHHHHTSGGGTT--

Nearest PDB structures (foldseek):
  8hrc-assembly1_A  TM=6.822E-01  e=5.705E+00  Escherichia coli
  7y27-assembly1_E  TM=4.179E-01  e=6.915E+00  Homo sapiens

Foldseek 3Di:
DDDDDDDPPPDPCVVVPDPVVPPQPFQAQLQQRHTDRALQQAALSHNPQSHGVVQYDNNRHGDDPVCSLVCQLPPPPVVVVDDSVRSSVVSCVRRCPGNVCVPPD

Solvent-accessible surface area (backbone atoms only — not comparable to full-atom values): 6315 Å² total; per-residue (Å²): 140,81,85,82,82,82,91,86,82,81,64,81,62,66,84,72,74,53,85,78,83,74,75,73,84,65,45,50,15,36,60,79,60,51,76,33,88,50,40,80,39,14,10,48,50,36,69,82,44,61,36,28,45,86,51,21,46,80,85,34,51,74,54,54,70,66,59,50,50,51,45,38,22,64,71,56,35,29,78,73,72,38,53,70,71,56,12,47,50,53,42,51,60,54,36,58,73,19,73,74,35,63,91,76,108

pLDDT: mean 85.07, std 19.61, range [36.03, 98.69]

Radius of gyration: 20.42 Å; Cα contacts (8 Å, |Δi|>4): 130; chains: 1; bounding box: 41×29×66 Å